Protein AF-A0A521A8W9-F1 (afdb_monomer)

Mean predicted aligned error: 3.13 Å

Foldseek 3Di:
DLVVLQVVLCVVQVVCVVVVVVCVVVVDCPPPDPVVVVVVLVVLVVQLVVCVVVVRPSSVVSSVSNND

Structure (mmCIF, N/CA/C/O backbone):
data_AF-A0A521A8W9-F1
#
_entry.id   AF-A0A521A8W9-F1
#
loop_
_atom_site.group_PDB
_atom_site.id
_atom_site.type_symbol
_atom_site.label_atom_id
_atom_site.label_alt_id
_atom_site.label_comp_id
_atom_site.label_asym_id
_atom_site.label_entity_id
_atom_site.label_seq_id
_atom_site.pdbx_PDB_ins_code
_atom_site.Cartn_x
_atom_site.Cartn_y
_atom_site.Cartn_z
_atom_site.occupancy
_atom_site.B_iso_or_equiv
_atom_site.auth_seq_id
_atom_site.auth_comp_id
_atom_site.auth_asym_id
_atom_site.auth_atom_id
_atom_site.pdbx_PDB_model_num
ATOM 1 N N . MET A 1 1 ? 18.553 -3.168 -8.504 1.00 65.75 1 MET A N 1
ATOM 2 C CA . MET A 1 1 ? 17.859 -2.332 -7.497 1.00 65.75 1 MET A CA 1
ATOM 3 C C . MET A 1 1 ? 16.538 -2.942 -7.020 1.00 65.75 1 MET A C 1
ATOM 5 O O . MET A 1 1 ? 16.150 -2.657 -5.896 1.00 65.75 1 MET A O 1
ATOM 9 N N . GLU A 1 2 ? 15.897 -3.834 -7.787 1.00 86.75 2 GLU A N 1
ATOM 10 C CA . GLU A 1 2 ? 14.608 -4.467 -7.430 1.00 86.75 2 GLU A CA 1
ATOM 11 C C . GLU A 1 2 ? 14.563 -5.171 -6.066 1.00 86.75 2 GLU A C 1
ATOM 13 O O . GLU A 1 2 ? 13.514 -5.188 -5.442 1.00 86.75 2 GLU A O 1
ATOM 18 N N . ILE A 1 3 ? 15.678 -5.699 -5.548 1.00 92.38 3 ILE A N 1
ATOM 19 C CA . ILE A 1 3 ? 15.711 -6.297 -4.198 1.00 92.38 3 ILE A CA 1
ATOM 20 C C . ILE A 1 3 ? 15.279 -5.275 -3.135 1.00 92.38 3 ILE A C 1
ATOM 22 O O . ILE A 1 3 ? 14.473 -5.594 -2.267 1.00 92.38 3 ILE A O 1
ATOM 26 N N . ILE A 1 4 ? 15.765 -4.031 -3.230 1.00 94.56 4 ILE A N 1
ATOM 27 C CA . ILE A 1 4 ? 15.351 -2.948 -2.327 1.00 94.56 4 ILE A CA 1
ATOM 28 C C . ILE A 1 4 ? 13.875 -2.618 -2.562 1.00 94.56 4 ILE A C 1
ATOM 30 O O . ILE A 1 4 ? 13.140 -2.432 -1.599 1.00 94.56 4 ILE A O 1
ATOM 34 N N . GLY A 1 5 ? 13.432 -2.608 -3.824 1.00 91.94 5 GLY A N 1
ATOM 35 C CA . GLY A 1 5 ? 12.030 -2.404 -4.189 1.00 91.94 5 GLY A CA 1
ATOM 36 C C . GLY A 1 5 ? 11.098 -3.447 -3.568 1.00 91.94 5 GLY A C 1
ATOM 37 O O . GLY A 1 5 ? 10.083 -3.085 -2.984 1.00 91.94 5 GLY A O 1
ATOM 38 N N . PHE A 1 6 ? 11.457 -4.731 -3.607 1.00 93.38 6 PHE A N 1
ATOM 39 C CA . PHE A 1 6 ? 10.674 -5.804 -2.991 1.00 93.38 6 PHE A CA 1
ATOM 40 C C . PHE A 1 6 ? 10.703 -5.765 -1.461 1.00 93.38 6 PHE A C 1
ATOM 42 O O . PHE A 1 6 ? 9.683 -6.031 -0.829 1.00 93.38 6 PHE A O 1
ATOM 49 N N . ILE A 1 7 ? 11.833 -5.398 -0.849 1.00 95.75 7 ILE A N 1
ATOM 50 C CA . ILE A 1 7 ? 11.897 -5.183 0.604 1.00 95.75 7 ILE A CA 1
ATOM 51 C C . ILE A 1 7 ? 10.992 -4.011 0.997 1.00 95.75 7 ILE A C 1
ATOM 53 O O . ILE A 1 7 ? 10.209 -4.133 1.937 1.00 95.75 7 ILE A O 1
ATOM 57 N N . ALA A 1 8 ? 11.053 -2.901 0.258 1.00 92.56 8 ALA A N 1
ATOM 58 C CA . ALA A 1 8 ? 10.175 -1.758 0.470 1.00 92.56 8 ALA A CA 1
ATOM 59 C C . ALA A 1 8 ? 8.702 -2.162 0.313 1.00 92.56 8 ALA A C 1
ATOM 61 O O . ALA A 1 8 ? 7.911 -1.872 1.204 1.00 92.56 8 ALA A O 1
ATOM 62 N N . ALA A 1 9 ? 8.362 -2.902 -0.747 1.00 91.56 9 ALA A N 1
ATOM 63 C CA . ALA A 1 9 ? 7.024 -3.433 -0.998 1.00 91.56 9 ALA A CA 1
ATOM 64 C C . ALA A 1 9 ? 6.504 -4.288 0.164 1.00 91.56 9 ALA A C 1
ATOM 66 O O . ALA A 1 9 ? 5.374 -4.107 0.617 1.00 91.56 9 ALA A O 1
ATOM 67 N N . PHE A 1 10 ? 7.331 -5.207 0.666 1.00 93.69 10 PHE A N 1
ATOM 68 C CA . PHE A 1 10 ? 6.972 -6.055 1.797 1.00 93.69 10 PHE A CA 1
ATOM 69 C C . PHE A 1 10 ? 6.718 -5.222 3.055 1.00 93.69 10 PHE A C 1
ATOM 71 O O . PHE A 1 10 ? 5.685 -5.388 3.700 1.00 93.69 10 PHE A O 1
ATOM 78 N N . LEU A 1 11 ? 7.629 -4.302 3.385 1.00 94.81 11 LEU A N 1
ATOM 79 C CA . LEU A 1 11 ? 7.521 -3.471 4.582 1.00 94.81 11 LEU A CA 1
ATOM 80 C C . LEU A 1 11 ? 6.294 -2.555 4.543 1.00 94.81 11 LEU A C 1
ATOM 82 O O . LEU A 1 11 ? 5.575 -2.474 5.538 1.00 94.81 11 LEU A O 1
ATOM 86 N N . THR A 1 12 ? 6.029 -1.887 3.418 1.00 91.69 12 THR A N 1
ATOM 87 C CA . THR A 1 12 ? 4.885 -0.971 3.295 1.00 91.69 12 THR A CA 1
ATOM 88 C C . THR A 1 12 ? 3.558 -1.717 3.321 1.00 91.69 12 THR A C 1
ATOM 90 O O . THR A 1 12 ? 2.648 -1.290 4.026 1.00 91.69 12 THR A O 1
ATOM 93 N N . THR A 1 13 ? 3.457 -2.858 2.636 1.00 89.06 13 THR A N 1
ATOM 94 C CA . THR A 1 13 ? 2.238 -3.682 2.639 1.00 89.06 13 THR A CA 1
ATOM 95 C C . THR A 1 13 ? 1.985 -4.273 4.030 1.00 89.06 13 THR A C 1
ATOM 97 O O . THR A 1 13 ? 0.887 -4.161 4.577 1.00 89.06 13 THR A O 1
ATOM 100 N N . ALA A 1 14 ? 3.015 -4.848 4.661 1.00 92.75 14 ALA A N 1
ATOM 101 C CA . ALA A 1 14 ? 2.895 -5.453 5.987 1.00 92.75 14 ALA A CA 1
ATOM 102 C C . ALA A 1 14 ? 2.605 -4.423 7.093 1.00 92.75 14 ALA A C 1
ATOM 104 O O . ALA A 1 14 ? 1.984 -4.775 8.096 1.00 92.75 14 ALA A O 1
ATOM 105 N N . ALA A 1 15 ? 2.989 -3.154 6.918 1.00 90.88 15 ALA A N 1
ATOM 106 C CA . ALA A 1 15 ? 2.700 -2.091 7.881 1.00 90.88 15 ALA A CA 1
ATOM 107 C C . ALA A 1 15 ? 1.193 -1.824 8.071 1.00 90.88 15 ALA A C 1
ATOM 109 O O . ALA A 1 15 ? 0.796 -1.337 9.132 1.00 90.88 15 ALA A O 1
ATOM 110 N N . PHE A 1 16 ? 0.340 -2.182 7.103 1.00 88.44 16 PHE A N 1
ATOM 111 C CA . PHE A 1 16 ? -1.119 -2.072 7.249 1.00 88.44 16 PHE A CA 1
ATOM 112 C C . PHE A 1 16 ? -1.729 -3.204 8.081 1.00 88.44 16 PHE A C 1
ATOM 114 O O . PHE A 1 16 ? -2.787 -3.023 8.691 1.00 88.44 16 PHE A O 1
ATOM 121 N N . LEU A 1 17 ? -1.054 -4.352 8.173 1.00 91.19 17 LEU A N 1
ATOM 122 C CA . LEU A 1 17 ? -1.572 -5.548 8.837 1.00 91.19 17 LEU A CA 1
ATOM 123 C C . LEU A 1 17 ? -1.908 -5.321 10.328 1.00 91.19 17 LEU A C 1
ATOM 125 O O . LEU A 1 17 ? -3.003 -5.706 10.747 1.00 91.19 17 LEU A O 1
ATOM 129 N N . PRO A 1 18 ? -1.061 -4.647 11.140 1.00 92.12 18 PRO A N 1
ATOM 130 C CA . PRO A 1 18 ? -1.389 -4.319 12.527 1.00 92.12 18 PRO A CA 1
ATOM 131 C C . PRO A 1 18 ? -2.629 -3.431 12.663 1.00 92.12 18 PRO A C 1
ATOM 133 O O . PRO A 1 18 ? -3.426 -3.631 13.582 1.00 92.12 18 PRO A O 1
ATOM 136 N N . GLN A 1 19 ? -2.811 -2.468 11.753 1.00 91.38 19 GLN A N 1
ATOM 137 C CA . GLN A 1 19 ? -3.955 -1.559 11.786 1.00 91.38 19 GLN A CA 1
ATOM 138 C C . GLN A 1 19 ? -5.249 -2.292 11.417 1.00 91.38 19 GLN A C 1
ATOM 140 O O . GLN A 1 19 ? -6.242 -2.163 12.134 1.00 91.38 19 GLN A O 1
ATOM 145 N N . VAL A 1 20 ? -5.223 -3.124 10.370 1.00 91.12 20 VAL A N 1
ATOM 146 C CA . VAL A 1 20 ? -6.357 -3.982 9.985 1.00 91.12 20 VAL A CA 1
ATOM 147 C C . VAL A 1 20 ? -6.722 -4.930 11.124 1.00 91.12 20 VAL A C 1
ATOM 149 O O . VAL A 1 20 ? -7.891 -5.032 11.496 1.00 91.12 20 VAL A O 1
ATOM 152 N N . TYR A 1 21 ? -5.727 -5.572 11.739 1.00 94.69 21 TYR A N 1
ATOM 153 C CA . TYR A 1 21 ? -5.946 -6.451 12.884 1.00 94.69 21 TYR A CA 1
ATOM 154 C C . TYR A 1 21 ? -6.558 -5.706 14.077 1.00 94.69 21 TYR A C 1
ATOM 156 O O . TYR A 1 21 ? -7.512 -6.199 14.685 1.00 94.69 21 TYR A O 1
ATOM 164 N N . LYS A 1 22 ? -6.061 -4.503 14.396 1.00 93.62 22 LYS A N 1
ATOM 165 C CA . LYS A 1 22 ? -6.610 -3.663 15.468 1.00 93.62 22 LYS A CA 1
ATOM 166 C C . LYS A 1 22 ? -8.079 -3.339 15.208 1.00 93.62 22 LYS A C 1
ATOM 168 O O . LYS A 1 22 ? -8.891 -3.604 16.088 1.00 93.62 22 LYS A O 1
ATOM 173 N N . THR A 1 23 ? -8.420 -2.848 14.017 1.00 94.44 23 THR A N 1
ATOM 174 C CA . THR A 1 23 ? -9.804 -2.537 13.623 1.00 94.44 23 THR A CA 1
ATOM 175 C C . THR A 1 23 ? -10.695 -3.781 13.636 1.00 94.44 23 THR A C 1
ATOM 177 O O . THR A 1 23 ? -11.814 -3.740 14.147 1.00 94.44 23 THR A O 1
ATOM 180 N N . TYR A 1 24 ? -10.200 -4.921 13.146 1.00 95.19 24 TYR A N 1
ATOM 181 C CA . TYR A 1 24 ? -10.945 -6.179 13.171 1.00 95.19 24 TYR A CA 1
ATOM 182 C C . TYR A 1 24 ? -11.220 -6.669 14.599 1.00 95.19 24 TYR A C 1
ATOM 184 O O . TYR A 1 24 ? -12.306 -7.195 14.861 1.00 95.19 24 TYR A O 1
ATOM 192 N N . LYS A 1 25 ? -10.257 -6.503 15.514 1.00 96.75 25 LYS A N 1
ATOM 193 C CA . LYS A 1 25 ? -10.372 -6.911 16.919 1.00 96.75 25 LYS A CA 1
ATOM 194 C C . LYS A 1 25 ? -11.242 -5.955 17.735 1.00 96.75 25 LYS A C 1
ATOM 196 O O . LYS A 1 25 ? -12.052 -6.426 18.526 1.00 96.75 25 LYS A O 1
ATOM 201 N N . SER A 1 26 ? -11.080 -4.642 17.563 1.00 96.81 26 SER A N 1
ATOM 202 C CA . SER A 1 26 ? -11.849 -3.630 18.301 1.00 96.81 26 SER A CA 1
ATOM 203 C C . SER A 1 26 ? -13.262 -3.436 17.760 1.00 96.81 26 SER A C 1
ATOM 205 O O . SER A 1 26 ? -14.103 -2.911 18.482 1.00 96.81 26 SER A O 1
ATOM 207 N N . LYS A 1 27 ? -13.519 -3.834 16.504 1.00 94.50 27 LYS A N 1
ATOM 208 C CA . LYS A 1 27 ? -14.755 -3.518 15.765 1.00 94.50 27 LYS A CA 1
ATOM 209 C C . LYS A 1 27 ? -15.038 -2.011 15.704 1.00 94.50 27 LYS A C 1
ATOM 211 O O . LYS A 1 27 ? -16.185 -1.601 15.570 1.00 94.50 27 LYS A O 1
ATOM 216 N N . ASP A 1 28 ? -13.985 -1.199 15.779 1.00 92.06 28 ASP A N 1
ATOM 217 C CA . ASP A 1 28 ? -14.065 0.258 15.820 1.00 92.06 28 ASP A CA 1
ATOM 218 C C . ASP A 1 28 ? -13.250 0.879 14.678 1.00 92.06 28 ASP A C 1
ATOM 220 O O . ASP A 1 28 ? -12.039 0.665 14.557 1.00 92.06 28 ASP A O 1
ATOM 224 N N . VAL A 1 29 ? -13.946 1.653 13.845 1.00 93.19 29 VAL A N 1
ATOM 225 C CA . VAL A 1 29 ? -13.406 2.397 12.697 1.00 93.19 29 VAL A CA 1
ATOM 226 C C . VAL A 1 29 ? -13.420 3.910 12.923 1.00 93.19 29 VAL A C 1
ATOM 228 O O . VAL A 1 29 ? -13.010 4.650 12.036 1.00 93.19 29 VAL A O 1
ATOM 231 N N . SER A 1 30 ? -13.851 4.393 14.092 1.00 92.00 30 SER A N 1
ATOM 232 C CA . SER A 1 30 ? -13.991 5.830 14.387 1.00 92.00 30 S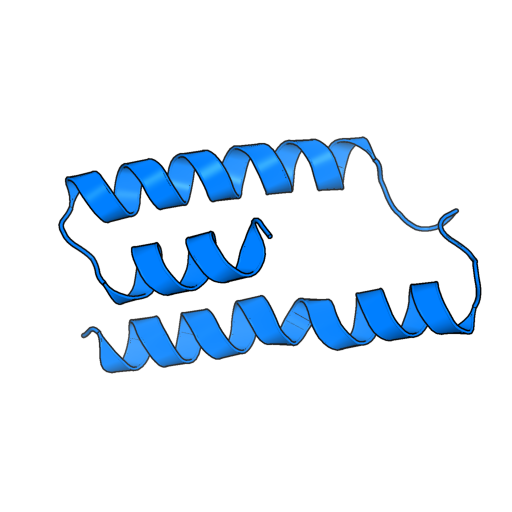ER A CA 1
ATOM 233 C C . SER A 1 30 ? -12.676 6.611 14.284 1.00 92.00 30 SER A C 1
ATOM 235 O O . SER A 1 30 ? -12.677 7.799 13.977 1.00 92.00 30 SER A O 1
ATOM 237 N N . SER A 1 31 ? -11.546 5.934 14.499 1.00 88.50 31 SER A N 1
ATOM 238 C CA . SER A 1 31 ? -10.202 6.507 14.357 1.00 88.50 31 SER A CA 1
ATOM 239 C C . SER A 1 31 ? -9.676 6.530 12.915 1.00 88.50 31 SER A C 1
ATOM 241 O O . SER A 1 31 ? -8.611 7.098 12.670 1.00 88.50 31 SER A O 1
ATOM 243 N N . LEU A 1 32 ? -10.387 5.925 11.955 1.00 91.31 32 LEU A N 1
ATOM 244 C CA . LEU A 1 32 ? -9.986 5.905 10.550 1.00 91.31 32 LEU A CA 1
ATOM 245 C C . LEU A 1 32 ? -10.495 7.154 9.823 1.00 91.31 32 LEU A C 1
ATOM 247 O O . LEU A 1 32 ? -11.685 7.459 9.807 1.00 91.31 32 LEU A O 1
ATOM 251 N N . SER A 1 33 ? -9.579 7.858 9.162 1.00 93.62 33 SER A N 1
ATOM 252 C CA . SER A 1 33 ? -9.911 9.012 8.329 1.00 93.62 33 SER A CA 1
ATOM 253 C C . SER A 1 33 ? -10.324 8.556 6.930 1.00 93.62 33 SER A C 1
ATOM 255 O O . SER A 1 33 ? -9.488 8.129 6.134 1.00 93.62 33 SER A O 1
ATOM 257 N N . MET A 1 34 ? -11.616 8.673 6.606 1.00 91.38 34 MET A N 1
ATOM 258 C CA . MET A 1 34 ? -12.132 8.313 5.278 1.00 91.38 34 MET A CA 1
ATOM 259 C C . MET A 1 34 ? -11.471 9.107 4.132 1.00 91.38 34 MET A C 1
ATOM 261 O O . MET A 1 34 ? -11.101 8.489 3.133 1.00 91.38 34 MET A O 1
ATOM 265 N N . PRO A 1 35 ? -11.233 10.433 4.250 1.00 96.56 35 PRO A N 1
ATOM 266 C CA . PRO A 1 35 ? -10.490 11.171 3.227 1.00 96.56 35 PRO A CA 1
ATOM 267 C C . PRO A 1 35 ? -9.074 10.628 3.009 1.00 96.56 35 PRO A C 1
ATOM 269 O O . PRO A 1 35 ? -8.620 10.538 1.871 1.00 96.56 35 PRO A O 1
ATOM 272 N N . MET A 1 36 ? -8.389 10.228 4.085 1.00 94.38 36 MET A N 1
ATOM 273 C CA . MET A 1 36 ? -7.053 9.637 3.990 1.00 94.38 36 MET A CA 1
ATOM 274 C C . MET A 1 36 ? -7.089 8.303 3.240 1.00 94.38 36 MET A C 1
ATOM 276 O O . MET A 1 36 ? -6.284 8.113 2.333 1.00 94.38 36 MET A O 1
ATOM 280 N N . LEU A 1 37 ? -8.052 7.426 3.547 1.00 92.56 37 LEU A N 1
ATOM 281 C CA . LEU A 1 37 ? -8.205 6.139 2.861 1.00 92.56 37 LEU A CA 1
ATOM 282 C C . LEU A 1 37 ? -8.497 6.309 1.363 1.00 92.56 37 LEU A C 1
ATOM 284 O O . LEU A 1 37 ? -7.909 5.604 0.546 1.00 92.56 37 LEU A O 1
ATOM 288 N N . LEU A 1 38 ? -9.350 7.268 0.989 1.00 95.62 38 LEU A N 1
ATOM 289 C CA . LEU A 1 38 ? -9.655 7.558 -0.417 1.00 95.62 38 LEU A CA 1
ATOM 290 C C . LEU A 1 38 ? -8.437 8.092 -1.176 1.00 95.62 38 LEU A C 1
ATOM 292 O O . LEU A 1 38 ? -8.132 7.609 -2.266 1.00 95.62 38 LEU A O 1
ATOM 296 N N . LEU A 1 39 ? -7.724 9.065 -0.601 1.00 96.94 39 LEU A N 1
ATOM 297 C CA . LEU A 1 39 ? -6.503 9.606 -1.204 1.00 96.94 39 LEU A CA 1
ATOM 298 C C . LEU A 1 39 ? -5.425 8.530 -1.340 1.00 96.94 39 LEU A C 1
ATOM 300 O O . LEU A 1 39 ? -4.755 8.458 -2.369 1.00 96.94 39 LEU A O 1
ATOM 304 N N . PHE A 1 40 ? -5.2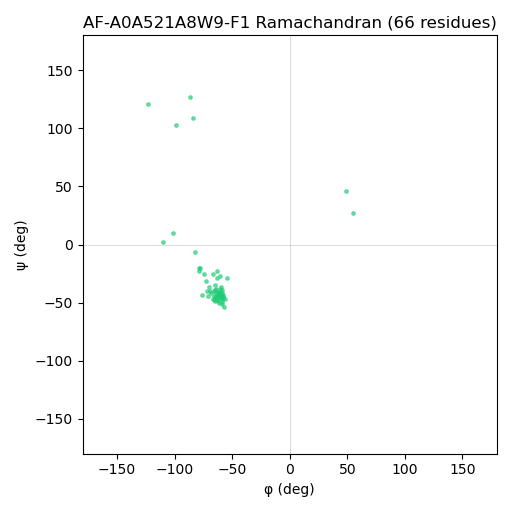84 7.678 -0.326 1.00 93.75 40 PHE A N 1
ATOM 305 C CA . PHE A 1 40 ? -4.344 6.567 -0.341 1.00 93.75 40 PHE A CA 1
ATOM 306 C C . PHE A 1 40 ? -4.684 5.551 -1.438 1.00 93.75 40 PHE A C 1
ATOM 308 O O 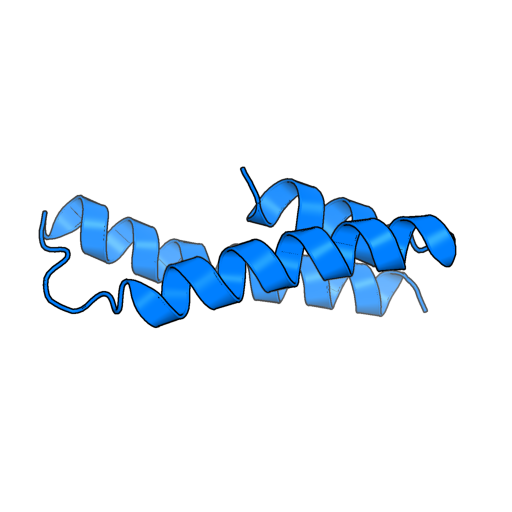. PHE A 1 40 ? -3.810 5.199 -2.228 1.00 93.75 40 PHE A O 1
ATOM 315 N N . PHE A 1 41 ? -5.955 5.154 -1.555 1.00 94.62 41 PHE A N 1
ATOM 316 C CA . PHE A 1 41 ? -6.429 4.251 -2.605 1.00 94.62 41 PHE A CA 1
ATOM 317 C C . PHE A 1 41 ? -6.165 4.810 -4.010 1.00 94.62 41 PHE A C 1
ATOM 319 O O . PHE A 1 41 ? -5.569 4.130 -4.845 1.00 94.62 41 PHE A O 1
ATOM 326 N N . ILE A 1 42 ? -6.536 6.071 -4.262 1.00 97.25 42 ILE A N 1
ATOM 327 C CA . ILE A 1 42 ? -6.270 6.738 -5.547 1.00 97.25 42 ILE A CA 1
ATOM 328 C C . ILE A 1 42 ? -4.761 6.787 -5.820 1.00 97.25 42 ILE A C 1
ATOM 330 O O . ILE A 1 42 ? -4.324 6.483 -6.929 1.00 97.25 42 ILE A O 1
ATOM 334 N N . GLY A 1 43 ? -3.960 7.125 -4.807 1.00 97.25 43 GLY A N 1
ATOM 335 C CA . GLY A 1 43 ? -2.504 7.152 -4.905 1.00 97.25 43 GLY A CA 1
ATOM 336 C C . GLY A 1 43 ? -1.903 5.802 -5.303 1.00 97.25 43 GLY A C 1
ATOM 337 O O . GLY A 1 43 ? -1.069 5.765 -6.202 1.00 97.25 43 GLY A O 1
ATOM 338 N N . ILE A 1 44 ? -2.347 4.695 -4.697 1.00 95.69 44 ILE A N 1
ATOM 339 C CA . ILE A 1 44 ? -1.893 3.336 -5.046 1.00 95.69 44 ILE A CA 1
ATOM 340 C C . ILE A 1 44 ? -2.242 2.993 -6.493 1.00 95.69 44 ILE A C 1
ATOM 342 O O . ILE A 1 44 ? -1.396 2.471 -7.217 1.00 95.69 44 ILE A O 1
ATOM 346 N N . VAL A 1 45 ? -3.462 3.307 -6.938 1.00 97.31 45 VAL A N 1
ATOM 347 C CA . VAL A 1 45 ? -3.878 3.065 -8.329 1.00 97.31 45 VAL A CA 1
ATOM 348 C C . VAL A 1 45 ? -2.984 3.840 -9.301 1.00 97.31 45 VAL A C 1
ATOM 350 O O . VAL A 1 45 ? -2.517 3.277 -10.290 1.00 97.31 45 VAL A O 1
ATOM 353 N N . LEU A 1 46 ? -2.684 5.108 -9.004 1.00 97.69 46 LEU A N 1
ATOM 354 C CA . LEU A 1 46 ? -1.773 5.916 -9.820 1.00 97.69 46 LEU A CA 1
ATOM 355 C C . LEU A 1 46 ? -0.343 5.358 -9.812 1.00 97.69 46 LEU A C 1
ATOM 357 O O . LEU A 1 46 ? 0.281 5.281 -10.870 1.00 97.69 46 LEU A O 1
ATOM 361 N N . TRP A 1 47 ? 0.166 4.922 -8.657 1.00 96.81 47 TRP A N 1
ATOM 362 C CA . TRP A 1 47 ? 1.481 4.284 -8.552 1.00 96.81 47 TRP A CA 1
ATOM 363 C C . TRP A 1 47 ? 1.556 2.951 -9.295 1.00 96.81 47 TRP A C 1
ATOM 365 O O . TRP A 1 47 ? 2.601 2.646 -9.867 1.00 96.81 47 TRP A O 1
ATOM 375 N N . LEU A 1 48 ? 0.470 2.178 -9.328 1.00 96.06 48 LEU A N 1
ATOM 376 C CA . LEU A 1 48 ? 0.383 0.951 -10.113 1.00 96.06 48 LEU A CA 1
ATOM 377 C C . LEU A 1 48 ? 0.474 1.256 -11.612 1.00 96.06 48 LEU A C 1
ATOM 379 O O . LEU A 1 48 ? 1.297 0.659 -12.302 1.00 96.06 48 LEU A O 1
ATOM 383 N N . VAL A 1 49 ? -0.310 2.224 -12.102 1.00 97.56 49 VAL A N 1
ATOM 384 C CA . VAL A 1 49 ? -0.245 2.674 -13.504 1.00 97.56 49 VAL A CA 1
ATOM 385 C C . VAL A 1 49 ? 1.159 3.170 -13.846 1.00 97.56 49 VAL A C 1
ATOM 387 O O . VAL A 1 49 ? 1.711 2.787 -14.875 1.00 97.56 49 VAL A O 1
ATOM 390 N N . TYR A 1 50 ? 1.762 3.972 -12.970 1.00 97.31 50 TYR A N 1
ATOM 391 C CA . TYR A 1 50 ? 3.124 4.462 -13.158 1.00 97.31 50 TYR A CA 1
ATOM 392 C C . TYR A 1 50 ? 4.154 3.323 -13.178 1.00 97.31 50 TYR A C 1
ATOM 394 O O . TYR A 1 50 ? 4.999 3.283 -14.067 1.00 97.31 50 TYR A O 1
ATOM 402 N N . GLY A 1 51 ? 4.052 2.360 -12.257 1.00 96.06 51 GLY A N 1
ATOM 403 C CA . GLY A 1 51 ? 4.926 1.187 -12.195 1.00 96.06 51 GLY A CA 1
ATOM 404 C C . GLY A 1 51 ? 4.871 0.333 -13.463 1.00 96.06 51 GLY A C 1
ATOM 405 O O . GLY A 1 51 ? 5.909 -0.154 -13.904 1.00 96.06 51 GLY A O 1
ATOM 406 N N . ILE A 1 52 ? 3.688 0.208 -14.078 1.00 97.19 52 ILE A N 1
ATOM 407 C CA . ILE A 1 52 ? 3.512 -0.437 -15.389 1.00 97.19 52 ILE A CA 1
ATOM 408 C C . ILE A 1 52 ? 4.211 0.370 -16.491 1.00 97.19 52 ILE A C 1
ATOM 410 O O . ILE A 1 52 ? 4.904 -0.213 -17.314 1.00 97.19 52 ILE A O 1
ATOM 414 N N . GLN A 1 53 ? 4.075 1.700 -16.505 1.00 97.94 53 GLN A N 1
ATOM 415 C CA . GLN A 1 53 ? 4.697 2.554 -17.529 1.00 97.94 53 GLN A CA 1
ATOM 416 C C . GLN A 1 53 ? 6.230 2.514 -17.521 1.00 97.94 53 GLN A C 1
ATOM 418 O O . GLN A 1 53 ? 6.842 2.735 -18.564 1.00 97.94 53 GLN A O 1
ATOM 423 N N . ILE A 1 54 ? 6.844 2.271 -16.361 1.00 96.81 54 ILE A N 1
ATOM 424 C CA . ILE A 1 54 ? 8.305 2.195 -16.212 1.00 96.81 54 ILE A CA 1
ATOM 425 C C . ILE A 1 54 ? 8.834 0.756 -16.130 1.00 96.81 54 ILE A C 1
ATOM 427 O O . ILE A 1 54 ? 9.997 0.571 -15.772 1.00 96.81 54 ILE A O 1
ATOM 431 N N . ASP A 1 55 ? 7.990 -0.246 -16.399 1.00 95.44 55 ASP A N 1
ATOM 432 C CA . ASP A 1 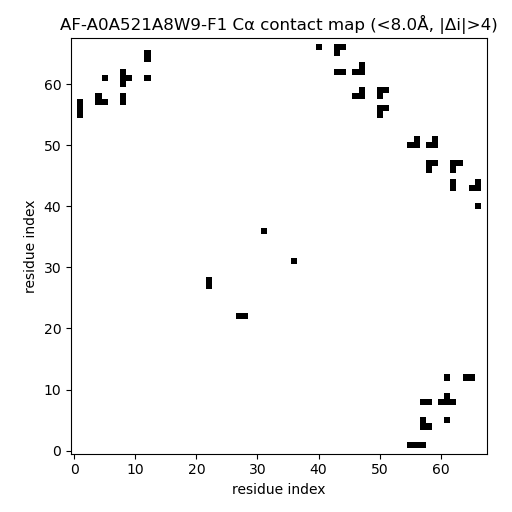55 ? 8.319 -1.673 -16.300 1.00 95.44 55 ASP A CA 1
ATOM 433 C C . ASP A 1 55 ? 9.006 -2.048 -14.968 1.00 95.44 55 ASP A C 1
ATOM 435 O O . ASP A 1 55 ? 10.017 -2.750 -14.957 1.00 95.44 55 ASP A O 1
ATOM 439 N N . SER A 1 56 ? 8.480 -1.575 -13.825 1.00 95.88 56 SER A N 1
ATOM 440 C CA . SER A 1 56 ? 9.025 -1.871 -12.486 1.00 95.88 56 SER A CA 1
ATOM 441 C C . SER A 1 56 ? 8.244 -2.994 -11.782 1.00 95.88 56 SER A C 1
ATOM 443 O O . SER A 1 56 ? 7.168 -2.741 -11.224 1.00 95.88 56 SER A O 1
ATOM 445 N N . PRO A 1 57 ? 8.774 -4.236 -11.722 1.00 93.69 57 PRO A N 1
ATOM 446 C CA . PRO A 1 57 ? 8.075 -5.363 -11.109 1.00 93.69 57 PRO A CA 1
ATOM 447 C C 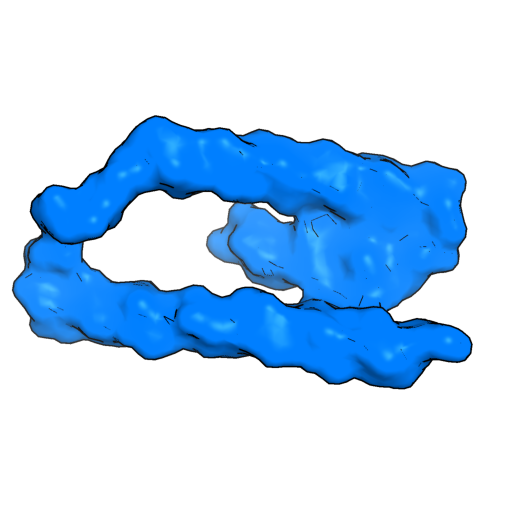. PRO A 1 57 ? 7.772 -5.148 -9.626 1.00 93.69 57 PRO A C 1
ATOM 449 O O . PRO A 1 57 ? 6.676 -5.480 -9.174 1.00 93.69 57 PRO A O 1
ATOM 452 N N . SER A 1 58 ? 8.710 -4.577 -8.864 1.00 93.56 58 SER A N 1
ATOM 453 C CA . SER A 1 58 ? 8.508 -4.318 -7.435 1.00 93.56 58 SER A CA 1
A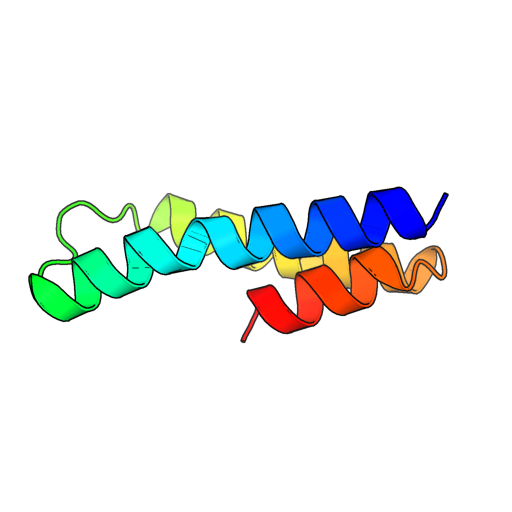TOM 454 C C . SER A 1 58 ? 7.346 -3.360 -7.173 1.00 93.56 58 SER A C 1
ATOM 456 O O . SER A 1 58 ? 6.527 -3.633 -6.296 1.00 93.56 58 SER A O 1
ATOM 458 N N . MET A 1 59 ? 7.210 -2.289 -7.960 1.00 94.69 59 MET A N 1
ATOM 459 C CA . MET A 1 59 ? 6.091 -1.350 -7.830 1.00 94.69 59 MET A CA 1
ATOM 460 C C . MET A 1 59 ? 4.763 -1.967 -8.262 1.00 94.69 59 MET A C 1
ATOM 462 O O . MET A 1 59 ? 3.750 -1.746 -7.593 1.00 94.69 59 MET A O 1
ATOM 466 N N . ILE A 1 60 ? 4.765 -2.751 -9.345 1.00 95.06 60 ILE A N 1
ATOM 467 C CA . ILE A 1 60 ? 3.564 -3.438 -9.832 1.00 95.06 60 ILE A CA 1
ATOM 468 C C . ILE A 1 60 ? 3.057 -4.416 -8.768 1.00 95.06 60 ILE A C 1
ATOM 470 O O . ILE A 1 60 ? 1.887 -4.358 -8.389 1.00 95.06 60 ILE A O 1
ATOM 474 N N . VAL A 1 61 ? 3.936 -5.272 -8.237 1.00 93.00 61 VAL A N 1
ATOM 475 C CA . VAL A 1 61 ? 3.578 -6.264 -7.211 1.00 93.00 61 VAL A CA 1
ATOM 476 C C . VAL A 1 61 ? 3.109 -5.579 -5.925 1.00 93.00 61 VAL A C 1
ATOM 478 O O . VAL A 1 61 ? 2.052 -5.934 -5.407 1.00 93.00 61 VAL A O 1
ATOM 481 N N . ALA A 1 62 ? 3.838 -4.570 -5.436 1.00 92.69 62 ALA A N 1
ATOM 482 C CA . ALA A 1 62 ? 3.495 -3.859 -4.201 1.00 92.69 62 ALA A CA 1
ATOM 483 C C . ALA A 1 62 ? 2.092 -3.242 -4.247 1.00 92.69 62 ALA A C 1
ATOM 485 O O . ALA A 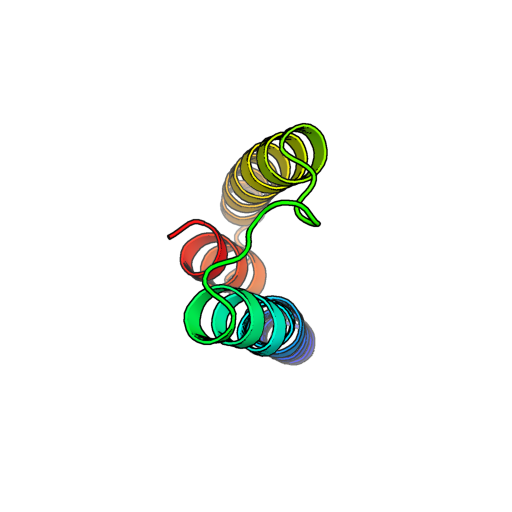1 62 ? 1.255 -3.485 -3.374 1.00 92.69 62 ALA A O 1
ATOM 486 N N . ASN A 1 63 ? 1.833 -2.440 -5.282 1.00 93.56 63 ASN A N 1
ATOM 487 C CA . ASN A 1 63 ? 0.583 -1.700 -5.391 1.00 93.56 63 ASN A CA 1
ATOM 488 C C . ASN A 1 63 ? -0.589 -2.626 -5.743 1.00 93.56 63 ASN A C 1
ATOM 490 O O . ASN A 1 63 ? -1.686 -2.398 -5.250 1.00 93.56 63 ASN A O 1
ATOM 494 N N . SER A 1 64 ? -0.365 -3.713 -6.495 1.00 92.06 64 SER A N 1
ATOM 495 C CA . SER A 1 64 ? -1.415 -4.712 -6.764 1.00 92.06 64 SER A CA 1
ATOM 496 C C . SER A 1 64 ? -1.875 -5.437 -5.500 1.00 92.06 64 SER A C 1
ATOM 498 O O . SER A 1 64 ? -3.065 -5.682 -5.347 1.00 92.06 64 SER A O 1
ATOM 500 N N . ILE A 1 65 ? -0.953 -5.772 -4.589 1.00 90.38 65 ILE A N 1
ATOM 501 C CA . ILE A 1 65 ? -1.315 -6.418 -3.318 1.00 90.38 65 ILE A CA 1
ATOM 502 C C . ILE A 1 65 ? -2.005 -5.420 -2.386 1.00 90.38 65 ILE A C 1
ATOM 504 O O . ILE A 1 65 ? -2.958 -5.781 -1.714 1.00 90.38 65 ILE A O 1
ATOM 508 N N . THR A 1 66 ? -1.535 -4.172 -2.336 1.00 89.50 66 THR A N 1
ATOM 509 C CA . THR A 1 66 ? -2.066 -3.179 -1.385 1.00 89.50 66 THR A CA 1
ATOM 510 C C . THR A 1 66 ? -3.452 -2.655 -1.785 1.00 89.50 66 THR A C 1
ATOM 512 O O . THR A 1 66 ? -4.197 -2.190 -0.927 1.00 89.50 66 THR A O 1
ATOM 515 N N . VAL A 1 67 ? -3.802 -2.689 -3.078 1.00 87.44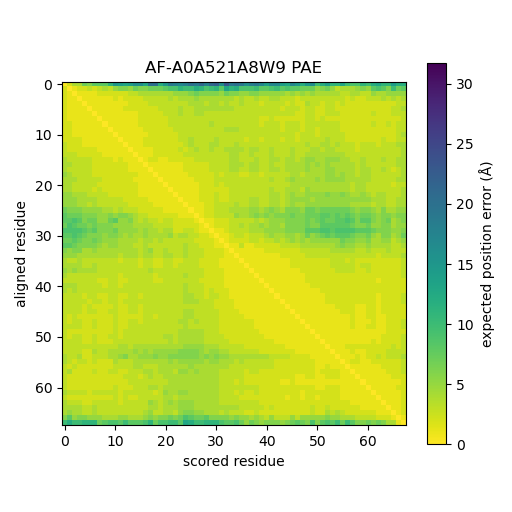 67 VAL A N 1
ATOM 516 C CA . VAL A 1 67 ? -5.091 -2.174 -3.577 1.00 87.44 67 VAL A CA 1
ATOM 517 C C . VAL A 1 67 ? -6.274 -3.128 -3.343 1.00 87.44 67 VAL A C 1
ATOM 519 O O . VAL A 1 67 ? -7.416 -2.672 -3.406 1.00 87.44 67 VAL A O 1
ATOM 522 N N . VAL A 1 68 ? -6.008 -4.422 -3.115 1.00 73.88 68 VAL A N 1
ATOM 523 C CA . VAL A 1 68 ? -7.003 -5.498 -2.908 1.00 73.88 68 VAL A CA 1
ATOM 524 C C . VAL A 1 68 ? -7.160 -5.793 -1.422 1.00 73.88 68 VAL A C 1
ATOM 526 O O . VAL A 1 68 ? -8.325 -5.883 -0.975 1.00 73.88 68 VAL A O 1
#

Nearest PDB structures (foldseek):
  4qnc-assembly1_A  TM=9.595E-01  e=3.687E-04  Leptospira biflexa serovar Patoc strain 'Patoc 1 (Paris)'
  4rng-assembly2_D  TM=9.882E-01  e=8.668E-04  Thermodesulfovibrio yellowstonii DSM 11347
  4rng-assembly4_C-2  TM=9.855E-01  e=8.668E-04  Thermodesulfovibrio yellowsto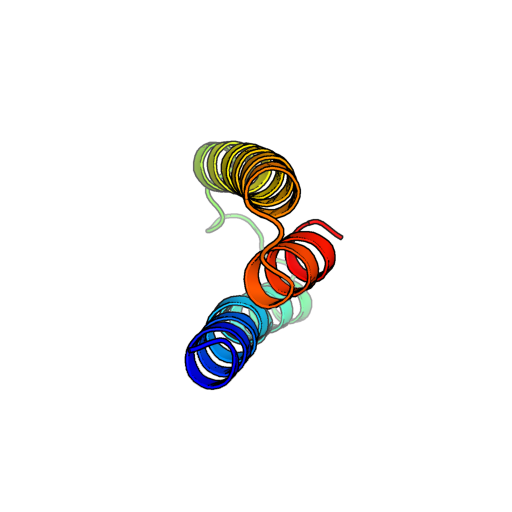nii DSM 11347
  4x5m-assembly2_B  TM=8.643E-01  e=1.176E-03  Escherichia coli UMEA 3162-1
  4x5m-assembly1_A-2  TM=8.549E-01  e=1.596E-03  Escherichia coli UMEA 3162-1

Secondary structure (DSSP, 8-state):
-HHHHHHHHHHHHHTTHHHHHHHHHH---TT--HHHHHHHHHHHHHHHHHHHHTT-HHHHHHHHHHH-

Sequence (68 aa):
MEIIGFIAAFLTTAAFLPQVYKTYKSKDVSSLSMPMLLLFFIGIVLWLVYGIQIDSPSMIVANSITVV

Radius of gyration: 13.56 Å; Cα contacts (8 Å, |Δi|>4): 37; chains: 1; bounding box: 33×18×36 Å

Solvent-accessible surface area (backbone atoms only — not comparable to full-atom values): 3796 Å² total; per-residue (Å²): 113,58,70,59,39,43,53,50,29,49,52,62,52,55,63,49,48,64,56,54,49,48,33,68,72,66,74,53,64,87,88,60,57,65,72,58,54,52,53,48,53,54,48,38,55,50,46,27,55,50,17,59,76,68,72,35,66,33,44,33,54,32,29,56,60,66,75,108

pLDDT: mean 93.03, std 4.87, range [65.75, 97.94]